Protein AF-A0A392MU45-F1 (afdb_monomer)

Nearest PDB structures (foldseek):
  5i35-assembly1_A  TM=7.426E-01  e=6.196E-02  Homo sapiens
  4iql-assembly1_B  TM=2.239E-01  e=1.430E+00  Porphyromonas gingivalis W83
  5b7s-assembly1_B  TM=2.899E-01  e=4.952E+00  Thermococcus onnurineus NA1
  6tpg-assembly1_A  TM=2.314E-01  e=4.345E+00  Homo sapiens

Radius of gyration: 14.56 Å; Cα contacts (8 Å, |Δi|>4): 80; chains: 1; bounding box: 28×28×43 Å

Solvent-accessible surface area (backbone atoms only — not comparable to full-atom values): 5710 Å² total; per-residue (Å²): 134,80,51,30,55,60,51,50,54,50,49,53,52,48,40,62,72,40,69,83,42,90,71,60,57,66,67,54,71,40,65,96,64,41,39,53,88,37,75,37,59,52,89,77,88,78,78,65,86,84,44,54,70,63,38,55,75,71,66,53,60,63,69,60,53,51,48,49,54,50,53,56,52,47,45,23,55,74,76,63,74,51,71,72,92,64,69,84,73,63,51,108

Structure (mmCIF, N/CA/C/O backbone):
data_AF-A0A392MU45-F1
#
_entry.id   AF-A0A392MU45-F1
#
loop_
_atom_site.group_PDB
_atom_site.id
_atom_site.type_symbol
_atom_site.label_atom_id
_atom_site.label_alt_id
_atom_site.label_comp_id
_atom_site.label_asym_id
_atom_site.label_entity_id
_atom_site.label_seq_id
_atom_site.pdbx_PDB_ins_code
_atom_site.Cartn_x
_atom_site.Cartn_y
_atom_site.Cartn_z
_atom_site.occupancy
_atom_site.B_iso_or_equiv
_atom_site.auth_seq_id
_atom_site.auth_comp_id
_atom_site.auth_asym_id
_atom_site.auth_atom_id
_atom_site.pdbx_PDB_model_num
ATOM 1 N N . GLU A 1 1 ? 3.291 -2.327 21.377 1.00 58.72 1 GLU A N 1
ATOM 2 C CA . GLU A 1 1 ? 2.432 -3.373 20.793 1.00 58.72 1 GLU A CA 1
ATOM 3 C C . GLU A 1 1 ? 1.773 -2.775 19.558 1.00 58.72 1 GLU A C 1
ATOM 5 O O . GLU A 1 1 ? 1.396 -1.607 19.617 1.00 58.72 1 GLU A O 1
ATOM 10 N N . ILE A 1 2 ? 1.785 -3.480 18.427 1.00 81.06 2 ILE A N 1
ATOM 11 C CA . ILE A 1 2 ? 1.186 -3.000 17.171 1.00 81.06 2 ILE A CA 1
ATOM 12 C C . ILE A 1 2 ? -0.327 -3.222 17.268 1.00 81.06 2 ILE A C 1
ATOM 14 O O . ILE A 1 2 ? -0.749 -4.279 17.722 1.00 81.06 2 ILE A O 1
ATOM 18 N N . ASP A 1 3 ? -1.120 -2.223 16.880 1.00 91.44 3 ASP A N 1
ATOM 19 C CA . ASP A 1 3 ? -2.583 -2.298 16.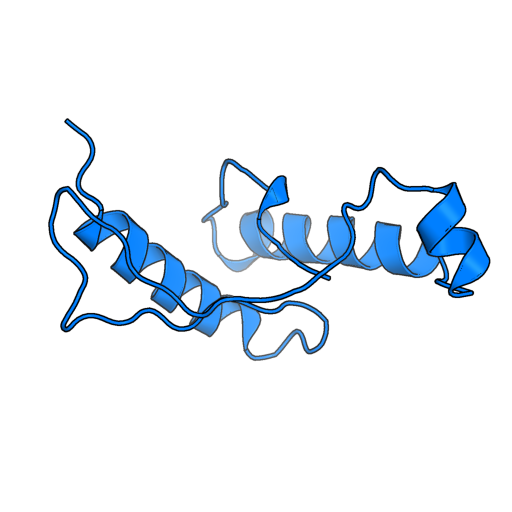839 1.00 91.44 3 ASP A CA 1
ATOM 20 C C . ASP A 1 3 ? -3.040 -2.223 15.379 1.00 91.44 3 ASP A C 1
ATOM 22 O O . ASP A 1 3 ? -3.047 -1.147 14.771 1.00 91.44 3 ASP A O 1
ATOM 26 N N . TYR A 1 4 ? -3.410 -3.374 14.819 1.00 93.12 4 TYR A N 1
ATOM 27 C CA . TYR A 1 4 ? -3.788 -3.498 13.411 1.00 93.12 4 TYR A CA 1
ATOM 28 C C . TYR A 1 4 ? -5.091 -2.783 13.049 1.00 93.12 4 TYR A C 1
ATOM 30 O O . TYR A 1 4 ? -5.316 -2.502 11.874 1.00 93.12 4 TYR A O 1
ATOM 38 N N . THR A 1 5 ? -5.922 -2.405 14.024 1.00 93.88 5 THR A N 1
ATOM 39 C CA . THR A 1 5 ? -7.116 -1.594 13.7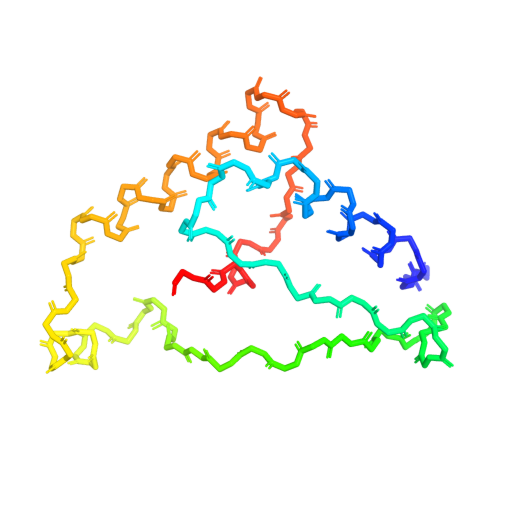34 1.00 93.88 5 THR A CA 1
ATOM 40 C C . THR A 1 5 ? -6.740 -0.186 13.271 1.00 93.88 5 THR A C 1
ATOM 42 O O . THR A 1 5 ? -7.398 0.386 12.402 1.00 93.88 5 THR A O 1
ATOM 45 N N . LYS A 1 6 ? -5.624 0.354 13.780 1.00 92.62 6 LYS A N 1
ATOM 46 C CA . LYS A 1 6 ? -5.077 1.638 13.322 1.00 92.62 6 LYS A CA 1
ATOM 47 C C . LYS A 1 6 ? -4.483 1.517 11.927 1.00 92.62 6 LYS A C 1
ATOM 49 O O . LYS A 1 6 ? -4.645 2.422 11.117 1.00 92.62 6 LYS A O 1
ATOM 54 N N . GLU A 1 7 ? -3.812 0.406 11.639 1.00 90.12 7 GLU A N 1
ATOM 55 C CA . GLU A 1 7 ? -3.265 0.139 10.308 1.00 90.12 7 GLU A CA 1
ATOM 56 C C . GLU A 1 7 ? -4.375 -0.025 9.261 1.00 90.12 7 GLU A C 1
ATOM 58 O O . GLU A 1 7 ? -4.299 0.593 8.203 1.00 90.12 7 GLU A O 1
ATOM 63 N N . ALA A 1 8 ? -5.449 -0.744 9.592 1.00 92.88 8 ALA A N 1
ATOM 64 C CA . ALA A 1 8 ? -6.652 -0.849 8.769 1.00 92.88 8 ALA A CA 1
ATOM 65 C C . ALA A 1 8 ? -7.272 0.521 8.447 1.00 92.88 8 ALA A C 1
ATOM 67 O O . ALA A 1 8 ? -7.496 0.841 7.280 1.00 92.88 8 ALA A O 1
ATOM 68 N N . ALA A 1 9 ? -7.486 1.364 9.463 1.00 92.44 9 ALA A N 1
ATOM 69 C CA . ALA A 1 9 ? -8.031 2.708 9.265 1.00 92.44 9 ALA A CA 1
ATOM 70 C C . ALA A 1 9 ? -7.103 3.588 8.405 1.00 92.44 9 ALA A C 1
ATOM 72 O O . ALA A 1 9 ? -7.559 4.334 7.536 1.00 92.44 9 ALA A O 1
ATOM 73 N N . ASN A 1 10 ? -5.787 3.469 8.602 1.00 90.00 10 ASN A N 1
ATOM 74 C CA . ASN A 1 10 ? -4.797 4.155 7.775 1.00 90.00 10 ASN A CA 1
ATOM 75 C C . ASN A 1 10 ? -4.820 3.661 6.320 1.00 90.00 10 ASN A C 1
ATOM 77 O O . ASN A 1 10 ? -4.669 4.474 5.409 1.00 90.00 10 ASN A O 1
ATOM 81 N N . ALA A 1 11 ? -5.024 2.363 6.085 1.00 89.88 11 ALA A N 1
ATOM 82 C CA . ALA A 1 11 ? -5.148 1.798 4.744 1.00 89.88 11 ALA A CA 1
ATOM 83 C C . ALA A 1 11 ? -6.398 2.323 4.016 1.00 89.88 11 ALA A C 1
ATOM 85 O O . ALA A 1 11 ? -6.325 2.649 2.833 1.00 89.88 11 ALA A O 1
ATOM 86 N N . GLU A 1 12 ? -7.524 2.495 4.711 1.00 92.12 12 GLU A N 1
ATOM 87 C CA . GLU A 1 12 ? -8.726 3.113 4.130 1.00 92.12 12 GLU A CA 1
ATOM 88 C C . GLU A 1 12 ? -8.529 4.602 3.819 1.00 92.12 12 GLU A C 1
ATOM 90 O O . GLU A 1 12 ? -8.919 5.074 2.746 1.00 92.12 12 GLU A O 1
ATOM 95 N N . LEU A 1 13 ? -7.865 5.345 4.712 1.00 90.00 13 LEU A N 1
ATOM 96 C CA . LEU A 1 13 ? -7.475 6.730 4.443 1.00 90.00 13 LEU A CA 1
ATOM 97 C C . LEU A 1 13 ? -6.588 6.808 3.195 1.00 90.00 13 LEU A C 1
ATOM 99 O O . LEU A 1 13 ? -6.828 7.633 2.309 1.00 90.00 13 LEU A O 1
ATOM 103 N N . PHE A 1 14 ? -5.608 5.910 3.104 1.00 86.81 14 PHE A N 1
ATOM 104 C CA . PHE A 1 14 ? -4.722 5.782 1.957 1.00 86.81 14 PHE A CA 1
ATOM 105 C C . PHE A 1 14 ? -5.513 5.472 0.675 1.00 86.81 14 PHE A C 1
ATOM 107 O O . PHE A 1 14 ? -5.347 6.163 -0.326 1.00 86.81 14 PHE A O 1
ATOM 114 N N . ALA A 1 15 ? -6.463 4.534 0.704 1.00 89.12 15 ALA A N 1
ATOM 115 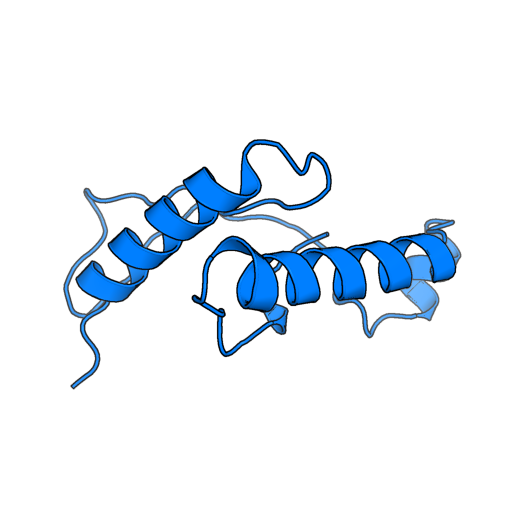C CA . ALA A 1 15 ? -7.358 4.274 -0.426 1.00 89.12 15 ALA A CA 1
ATOM 116 C C . ALA A 1 15 ? -8.120 5.532 -0.880 1.00 89.12 15 ALA A C 1
ATOM 118 O O . ALA A 1 15 ? -8.245 5.783 -2.080 1.00 89.12 15 ALA A O 1
ATOM 119 N N . SER A 1 16 ? -8.583 6.360 0.063 1.00 89.44 16 SER A N 1
ATOM 120 C CA . SER A 1 16 ? -9.284 7.608 -0.260 1.00 89.44 16 SER A CA 1
ATOM 121 C C . SER A 1 16 ? -8.380 8.647 -0.936 1.00 89.44 16 SER A C 1
ATOM 123 O O . SER A 1 16 ? -8.819 9.325 -1.869 1.00 89.44 16 SER A O 1
ATOM 125 N N . ASN A 1 17 ? -7.116 8.730 -0.509 1.00 86.38 17 ASN A N 1
ATOM 126 C CA . ASN A 1 17 ? -6.108 9.631 -1.065 1.00 86.38 17 ASN A CA 1
ATOM 127 C C . ASN A 1 17 ? -5.784 9.255 -2.518 1.00 86.38 17 ASN A C 1
ATOM 129 O O . ASN A 1 17 ? -5.727 10.111 -3.398 1.00 86.38 17 ASN A O 1
ATOM 133 N N . PHE A 1 18 ? -5.688 7.953 -2.793 1.00 85.94 18 PHE A N 1
ATOM 134 C CA . PHE A 1 18 ? -5.323 7.417 -4.105 1.00 85.94 18 PHE A CA 1
ATOM 135 C C . PHE A 1 18 ? -6.502 7.175 -5.054 1.00 85.94 18 PHE A C 1
ATOM 137 O O . PHE A 1 18 ? -6.290 6.720 -6.175 1.00 85.94 18 PHE A O 1
ATOM 144 N N . LYS A 1 19 ? -7.738 7.536 -4.683 1.00 86.69 19 LYS A N 1
ATOM 145 C CA . LYS A 1 19 ? -8.950 7.265 -5.487 1.00 86.69 19 LYS A CA 1
ATOM 146 C C . LYS A 1 19 ? -8.899 7.778 -6.936 1.00 86.69 19 LYS A C 1
ATOM 148 O O . LYS A 1 19 ? -9.603 7.256 -7.795 1.00 86.69 19 LYS A O 1
ATOM 153 N N . ASN A 1 20 ? -8.094 8.810 -7.201 1.00 87.62 20 ASN A N 1
ATOM 154 C CA . ASN A 1 20 ? -7.936 9.414 -8.528 1.00 87.62 20 ASN A CA 1
ATOM 155 C C . ASN A 1 20 ? -6.741 8.840 -9.318 1.00 87.62 20 ASN A C 1
ATOM 157 O O . ASN A 1 20 ? -6.593 9.131 -10.505 1.00 87.62 20 ASN A O 1
ATOM 161 N N . MET A 1 21 ? -5.890 8.025 -8.689 1.00 87.12 21 MET A N 1
ATOM 162 C CA . MET A 1 21 ? -4.745 7.371 -9.321 1.00 87.12 21 MET A CA 1
ATOM 163 C C . MET A 1 21 ? -5.115 5.947 -9.739 1.00 87.12 21 MET A C 1
ATOM 165 O O . MET A 1 21 ? -4.930 4.991 -8.995 1.00 87.12 21 MET A O 1
ATOM 169 N N . SER A 1 22 ? -5.602 5.796 -10.972 1.00 87.12 22 SER A N 1
ATOM 170 C CA . SER A 1 22 ? -6.054 4.502 -11.526 1.00 87.12 22 SER A CA 1
ATOM 171 C C . SER A 1 22 ? -5.005 3.378 -11.552 1.00 87.12 22 SER A C 1
ATOM 173 O O . SER A 1 22 ? -5.366 2.219 -11.729 1.00 87.12 22 SER A O 1
ATOM 175 N N . TYR A 1 23 ? -3.722 3.707 -11.392 1.00 85.81 23 TYR A N 1
ATOM 176 C CA . TYR A 1 23 ? -2.602 2.761 -11.372 1.00 85.81 23 TYR A CA 1
ATOM 177 C C . TYR A 1 23 ? -2.156 2.367 -9.953 1.00 85.81 23 TYR A C 1
ATOM 179 O O . TYR A 1 23 ? -1.145 1.687 -9.810 1.00 85.81 23 TYR A O 1
ATOM 187 N N . VAL A 1 24 ? -2.865 2.811 -8.908 1.00 88.25 24 VAL A N 1
ATOM 188 C CA . VAL A 1 24 ? -2.617 2.407 -7.519 1.00 88.25 24 VAL A CA 1
ATOM 189 C C . VAL A 1 24 ? -3.815 1.611 -7.017 1.00 88.25 24 VAL A C 1
ATOM 191 O O . VAL A 1 24 ? -4.942 2.104 -7.006 1.00 88.25 24 VAL A O 1
ATOM 194 N N . LYS A 1 25 ? -3.569 0.379 -6.567 1.00 88.19 25 LYS A N 1
ATOM 195 C CA . LYS A 1 25 ? -4.580 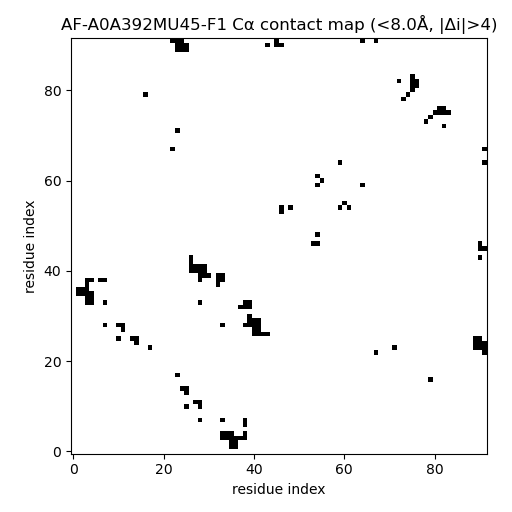-0.465 -5.928 1.00 88.19 25 LYS A CA 1
ATOM 196 C C . LYS A 1 25 ? -4.287 -0.582 -4.439 1.00 88.19 25 LYS A C 1
ATOM 198 O O . LYS A 1 25 ? -3.196 -0.970 -4.033 1.00 88.19 25 LYS A O 1
ATOM 203 N N . VAL A 1 26 ? -5.302 -0.288 -3.634 1.00 90.19 26 VAL A N 1
ATOM 204 C CA . VAL A 1 26 ? -5.289 -0.503 -2.185 1.00 90.19 26 VAL A CA 1
ATOM 205 C C . VAL A 1 26 ? -6.264 -1.641 -1.874 1.00 90.19 26 VAL A C 1
ATOM 207 O O . VAL A 1 26 ? -7.409 -1.582 -2.345 1.00 90.19 26 VAL A O 1
ATOM 210 N N . PRO A 1 27 ? -5.832 -2.699 -1.163 1.00 91.94 27 PRO A N 1
ATOM 211 C CA . PRO A 1 27 ? -6.711 -3.794 -0.769 1.00 91.94 27 PRO A CA 1
ATOM 212 C C . PRO A 1 27 ? -7.882 -3.305 0.086 1.00 91.94 27 PRO A C 1
ATOM 214 O O . PRO A 1 27 ? -7.706 -2.475 0.977 1.00 91.94 27 PRO A O 1
ATOM 217 N N . THR A 1 28 ? -9.078 -3.841 -0.153 1.00 94.56 28 THR A N 1
ATOM 218 C CA . THR A 1 28 ? -10.218 -3.603 0.742 1.00 94.56 28 THR A CA 1
ATOM 219 C C . THR A 1 28 ? -9.990 -4.282 2.092 1.00 94.56 28 THR A C 1
ATOM 221 O O . THR A 1 28 ? -9.603 -5.447 2.138 1.00 94.56 28 THR A O 1
ATOM 224 N N . ILE A 1 29 ? -10.256 -3.577 3.192 1.00 96.19 29 ILE A N 1
ATOM 225 C CA . ILE A 1 29 ? -10.189 -4.145 4.542 1.00 96.19 29 ILE A CA 1
ATOM 226 C C . ILE A 1 29 ? -11.483 -4.898 4.860 1.00 96.19 29 ILE A C 1
ATOM 228 O O . ILE A 1 29 ? -12.581 -4.398 4.615 1.00 96.19 29 ILE A O 1
ATOM 232 N N . TYR A 1 30 ? -11.362 -6.085 5.454 1.00 97.31 30 TYR A N 1
ATOM 233 C CA . TYR A 1 30 ? -12.497 -6.826 5.995 1.00 97.31 30 TYR A CA 1
ATOM 234 C C . TYR A 1 30 ? -12.560 -6.653 7.518 1.00 97.31 30 TYR A C 1
ATOM 236 O O . TYR A 1 30 ? -11.919 -7.388 8.276 1.00 97.31 30 TYR A O 1
ATOM 244 N N . TRP A 1 31 ? -13.335 -5.663 7.966 1.00 97.06 31 TRP A N 1
ATOM 245 C CA . TRP A 1 31 ? -13.440 -5.281 9.380 1.00 97.06 31 TRP A CA 1
ATOM 246 C C . TRP A 1 31 ? -14.006 -6.378 10.281 1.00 97.06 31 TRP A C 1
ATOM 248 O O . TRP A 1 31 ? -13.511 -6.551 11.390 1.00 97.06 31 TRP A O 1
ATOM 258 N N . ASP A 1 32 ? -14.947 -7.182 9.780 1.00 98.06 32 ASP A N 1
ATOM 259 C CA . ASP A 1 32 ? -15.533 -8.308 10.527 1.00 98.06 32 ASP A CA 1
ATOM 260 C C . ASP A 1 32 ? -14.490 -9.362 10.943 1.00 98.06 32 ASP A C 1
ATOM 262 O O . ASP A 1 32 ? -14.707 -10.126 11.883 1.00 98.06 32 ASP A O 1
ATOM 266 N N . TYR A 1 33 ? -13.344 -9.391 10.255 1.00 97.12 33 TYR A N 1
ATOM 267 C CA . TYR A 1 33 ? -12.237 -10.315 10.503 1.00 97.12 33 TYR A CA 1
ATOM 268 C C . TYR A 1 33 ? -10.955 -9.598 10.955 1.00 97.12 33 TYR A C 1
ATOM 270 O O . TYR A 1 33 ? -9.892 -10.219 11.010 1.00 97.12 33 TYR A O 1
ATOM 278 N N . THR A 1 34 ? -11.025 -8.298 11.248 1.00 96.75 34 THR A N 1
ATOM 279 C CA . THR A 1 34 ? -9.881 -7.496 11.697 1.00 96.75 34 THR A CA 1
ATOM 280 C C . THR A 1 34 ? -9.994 -7.219 13.193 1.00 96.75 34 THR A C 1
ATOM 282 O O . THR A 1 34 ? -11.040 -6.838 13.708 1.00 96.75 34 THR A O 1
ATOM 285 N N . THR A 1 35 ? -8.896 -7.419 13.913 1.00 96.44 35 THR A N 1
ATOM 286 C CA . THR A 1 35 ? -8.769 -7.207 15.361 1.00 96.44 35 THR A CA 1
ATOM 287 C C . THR A 1 35 ? -7.466 -6.449 15.641 1.00 96.44 35 THR A C 1
ATOM 289 O O . THR A 1 35 ? -6.645 -6.314 14.736 1.00 96.44 35 THR A O 1
ATOM 292 N N . PRO A 1 36 ? -7.186 -6.006 16.880 1.00 96.19 36 PRO A N 1
ATOM 293 C CA . PRO A 1 36 ? -5.898 -5.383 17.199 1.00 96.19 36 PRO A CA 1
ATOM 294 C C . PRO A 1 36 ? -4.670 -6.249 16.873 1.00 96.19 36 PRO A C 1
ATOM 296 O O . PRO A 1 36 ? -3.589 -5.707 16.674 1.00 96.19 36 PRO A O 1
ATOM 299 N N . GLN A 1 37 ? -4.831 -7.576 16.784 1.00 95.62 37 GLN A N 1
ATOM 300 C CA . GLN A 1 37 ? -3.745 -8.536 16.539 1.00 95.62 37 GLN A CA 1
ATOM 301 C C . GLN A 1 37 ? -3.791 -9.198 15.150 1.00 95.62 37 GLN A C 1
ATOM 303 O O . GLN A 1 37 ? -2.847 -9.891 14.783 1.00 95.62 37 GLN A O 1
ATOM 308 N N . ILE A 1 38 ? -4.859 -8.994 14.370 1.00 95.19 38 ILE A N 1
ATOM 309 C CA . ILE A 1 38 ? -5.044 -9.619 13.051 1.00 95.19 38 ILE A CA 1
ATOM 310 C C . ILE A 1 38 ? -5.592 -8.578 12.078 1.00 95.19 38 ILE A C 1
ATOM 312 O O . ILE A 1 38 ? -6.665 -8.036 12.320 1.00 95.19 38 ILE A O 1
ATOM 316 N N . LEU A 1 39 ? -4.902 -8.354 10.960 1.00 94.88 39 LEU A N 1
ATOM 317 C CA . LEU A 1 39 ? -5.389 -7.554 9.834 1.00 94.88 39 LEU A CA 1
ATOM 318 C C . LEU A 1 39 ? -5.859 -8.474 8.704 1.00 94.88 39 LEU A C 1
ATOM 320 O O . LEU A 1 39 ? -5.060 -9.250 8.177 1.00 94.88 39 LEU A O 1
ATOM 324 N N . THR A 1 40 ? -7.127 -8.361 8.304 1.00 96.31 40 THR A N 1
ATOM 325 C CA . THR A 1 40 ? -7.690 -9.143 7.192 1.00 96.31 40 THR A CA 1
ATOM 326 C C . THR A 1 40 ? -8.084 -8.217 6.044 1.00 96.31 40 THR A C 1
ATOM 328 O O . THR A 1 40 ? -8.844 -7.269 6.235 1.00 96.31 40 THR A O 1
ATOM 331 N N . MET A 1 41 ? -7.584 -8.494 4.836 1.00 96.50 41 MET A N 1
ATOM 332 C CA . MET A 1 41 ? -7.778 -7.647 3.652 1.00 96.50 41 MET A CA 1
ATOM 333 C C . MET A 1 41 ? -7.887 -8.458 2.353 1.00 96.50 41 MET A C 1
ATOM 335 O O . MET A 1 41 ? -7.562 -9.646 2.321 1.00 96.50 41 MET A O 1
ATOM 339 N N . GLU A 1 42 ? -8.356 -7.806 1.288 1.00 95.94 42 GLU A N 1
ATOM 340 C CA . GLU A 1 42 ? -8.459 -8.346 -0.070 1.00 95.94 42 GLU A CA 1
ATOM 341 C C . GLU A 1 42 ? -7.124 -8.941 -0.530 1.00 95.94 42 GLU A C 1
ATOM 343 O O . GLU A 1 42 ? -6.067 -8.312 -0.450 1.00 95.94 42 GLU A O 1
ATOM 348 N N . TYR A 1 43 ? -7.178 -10.156 -1.068 1.00 92.81 43 TYR A N 1
ATOM 349 C CA . TYR A 1 43 ? -6.025 -10.733 -1.736 1.00 92.81 43 TYR A CA 1
ATOM 350 C C . TYR A 1 43 ? -5.866 -10.115 -3.128 1.00 92.81 43 TYR A C 1
ATOM 352 O O . TYR A 1 43 ? -6.697 -10.337 -4.009 1.00 92.81 43 TYR A O 1
ATOM 360 N N . VAL A 1 44 ? -4.775 -9.379 -3.335 1.00 88.88 44 VAL A N 1
ATOM 361 C CA . VAL A 1 44 ? -4.439 -8.775 -4.628 1.00 88.88 44 VAL A CA 1
ATOM 362 C C . VAL A 1 44 ? -3.251 -9.533 -5.235 1.00 88.88 44 VAL A C 1
ATOM 364 O O . VAL A 1 44 ? -2.140 -9.465 -4.701 1.00 88.88 44 VAL A O 1
ATOM 367 N N . PRO A 1 45 ? -3.445 -10.291 -6.328 1.00 88.00 45 PRO A N 1
ATOM 368 C CA . PRO A 1 45 ? -2.344 -10.964 -6.999 1.00 88.00 45 PRO A CA 1
ATOM 369 C C . PRO A 1 45 ? -1.497 -9.953 -7.777 1.00 88.00 45 PRO A C 1
ATOM 371 O O . PRO A 1 45 ? -2.023 -9.064 -8.441 1.00 88.00 45 PRO A O 1
ATOM 374 N N . GLY A 1 46 ? -0.178 -10.129 -7.766 1.00 86.25 46 GLY A N 1
ATOM 375 C CA . GLY A 1 46 ? 0.704 -9.353 -8.629 1.00 86.25 46 GLY A CA 1
ATOM 376 C C . GLY A 1 46 ? 2.138 -9.852 -8.635 1.00 86.25 46 GLY A C 1
ATOM 377 O O . GLY A 1 46 ? 2.496 -10.836 -7.981 1.00 86.25 46 GLY A O 1
ATOM 378 N N . ILE A 1 47 ? 2.964 -9.179 -9.431 1.00 87.25 47 ILE A N 1
ATOM 379 C CA . ILE A 1 47 ? 4.354 -9.558 -9.670 1.00 87.25 47 ILE A CA 1
ATOM 380 C C . ILE A 1 47 ? 5.247 -8.550 -8.974 1.00 87.25 47 ILE A C 1
ATOM 382 O O . ILE A 1 47 ? 5.149 -7.348 -9.201 1.00 87.25 47 ILE A O 1
ATOM 386 N N . LYS A 1 48 ? 6.158 -9.050 -8.135 1.00 83.56 48 LYS A N 1
ATOM 387 C CA . LYS A 1 48 ? 7.129 -8.193 -7.454 1.00 83.56 48 LYS A CA 1
ATOM 388 C C . LYS A 1 48 ? 7.930 -7.396 -8.484 1.00 83.56 48 LYS A C 1
ATOM 390 O O . LYS A 1 48 ? 8.511 -7.982 -9.396 1.00 83.56 48 LYS A O 1
ATOM 395 N N . ILE A 1 49 ? 8.042 -6.084 -8.277 1.00 83.25 49 ILE A N 1
ATOM 396 C CA . ILE A 1 49 ? 8.733 -5.155 -9.191 1.00 83.25 49 ILE A CA 1
ATOM 397 C C . ILE A 1 49 ? 10.201 -5.531 -9.462 1.00 83.25 49 ILE A C 1
ATOM 399 O O . ILE A 1 49 ? 10.763 -5.196 -10.500 1.00 83.25 49 ILE A O 1
ATOM 403 N N . ASN A 1 50 ? 10.827 -6.290 -8.557 1.00 83.31 50 ASN A N 1
ATOM 404 C CA . ASN A 1 50 ? 12.194 -6.783 -8.720 1.00 83.31 50 ASN A CA 1
ATOM 405 C C . ASN A 1 50 ? 12.321 -8.021 -9.636 1.00 83.31 50 ASN A C 1
ATOM 407 O O . ASN A 1 50 ? 13.437 -8.457 -9.923 1.00 83.31 50 ASN A O 1
ATOM 411 N N . LYS A 1 51 ? 11.216 -8.599 -10.124 1.00 88.69 51 LYS A N 1
ATOM 412 C CA . LYS A 1 51 ? 11.207 -9.740 -11.053 1.00 88.69 51 LYS A CA 1
ATOM 413 C C . LYS A 1 51 ? 11.303 -9.271 -12.505 1.00 88.69 51 LYS A C 1
ATOM 415 O O . LYS A 1 51 ? 10.407 -9.508 -13.307 1.00 88.69 51 LYS A O 1
ATOM 420 N N . ILE A 1 52 ? 12.431 -8.650 -12.849 1.00 88.69 52 ILE A N 1
ATOM 421 C CA . ILE A 1 52 ? 12.656 -8.004 -14.154 1.00 88.69 52 ILE A CA 1
ATOM 422 C C . ILE A 1 52 ? 12.358 -8.928 -15.341 1.00 88.69 52 ILE A C 1
ATOM 424 O O . ILE A 1 52 ? 11.634 -8.530 -16.242 1.00 88.69 52 ILE A O 1
ATOM 428 N N . GLN A 1 53 ? 12.832 -10.178 -15.312 1.00 91.69 53 GLN A N 1
ATOM 429 C CA . GLN A 1 53 ? 12.583 -11.131 -16.402 1.00 91.69 53 GLN A CA 1
ATOM 430 C C . GLN A 1 53 ? 11.092 -11.440 -16.597 1.00 91.69 53 GLN A C 1
ATOM 432 O O . GLN A 1 53 ? 10.638 -11.544 -17.730 1.00 91.69 53 GLN A O 1
ATOM 437 N N . ALA A 1 54 ? 10.323 -11.563 -15.510 1.00 89.69 54 ALA A N 1
ATOM 438 C CA . ALA A 1 54 ? 8.883 -11.804 -15.592 1.00 89.69 54 ALA A CA 1
ATOM 439 C C . ALA A 1 54 ? 8.145 -10.575 -16.144 1.00 89.69 54 ALA A C 1
ATOM 441 O O . ALA A 1 54 ? 7.239 -10.714 -16.958 1.00 89.69 54 ALA A O 1
ATOM 442 N N . LEU A 1 55 ? 8.571 -9.372 -15.747 1.00 89.81 55 LEU A N 1
ATOM 443 C CA . LEU A 1 55 ? 8.035 -8.119 -16.282 1.00 89.81 55 LEU A CA 1
ATOM 444 C C . LEU A 1 55 ? 8.335 -7.965 -17.781 1.00 89.81 55 LEU A C 1
ATOM 446 O O . LEU A 1 55 ? 7.445 -7.593 -18.542 1.00 89.81 55 LEU A O 1
ATOM 450 N N . ASP A 1 56 ? 9.556 -8.299 -18.211 1.00 91.00 56 ASP A N 1
ATOM 451 C CA . ASP A 1 56 ? 9.955 -8.259 -19.622 1.00 91.00 56 ASP A CA 1
ATOM 452 C C . ASP A 1 56 ? 9.149 -9.270 -20.461 1.00 91.00 56 ASP A C 1
ATOM 454 O O . ASP A 1 56 ? 8.680 -8.930 -21.545 1.00 91.00 56 ASP A O 1
ATOM 458 N N . GLN A 1 57 ? 8.918 -10.486 -19.948 1.00 93.44 57 GLN A N 1
ATOM 459 C CA . GLN A 1 57 ? 8.090 -11.506 -20.614 1.00 93.44 57 GLN A CA 1
ATOM 460 C C . GLN A 1 57 ? 6.629 -11.077 -20.786 1.00 93.44 57 GLN A C 1
ATOM 462 O O . GLN A 1 57 ? 5.989 -11.449 -21.766 1.00 93.44 57 GLN A O 1
ATOM 467 N N . LEU A 1 58 ? 6.108 -10.285 -19.849 1.00 89.94 58 LEU A N 1
ATOM 468 C CA . LEU A 1 58 ? 4.757 -9.728 -19.910 1.00 89.94 58 LEU A CA 1
ATOM 469 C C . LEU A 1 58 ? 4.665 -8.451 -20.754 1.00 89.94 58 LEU A C 1
ATOM 471 O O . LEU A 1 58 ? 3.576 -7.900 -20.901 1.00 89.94 58 LEU A O 1
ATOM 475 N N . GLY A 1 59 ? 5.786 -7.965 -21.295 1.00 92.25 59 GLY A N 1
ATOM 476 C CA . GLY A 1 59 ? 5.825 -6.730 -22.074 1.00 92.25 59 GLY A CA 1
ATOM 477 C C . GLY A 1 59 ? 5.526 -5.479 -21.244 1.00 92.25 59 GLY A C 1
ATOM 478 O O . GLY A 1 59 ? 5.053 -4.481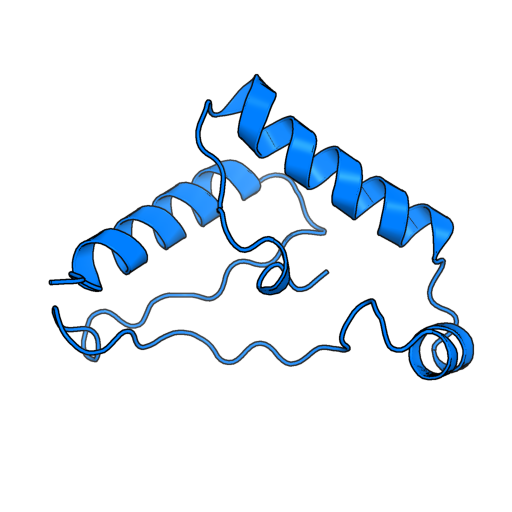 -21.789 1.00 92.25 59 GLY A O 1
ATOM 479 N N . VAL A 1 60 ? 5.776 -5.516 -19.931 1.00 89.94 60 VAL A N 1
ATOM 480 C CA . VAL A 1 60 ? 5.544 -4.370 -19.043 1.00 89.94 60 VAL A CA 1
ATOM 481 C C . VAL A 1 60 ? 6.554 -3.266 -19.353 1.00 89.94 60 VAL A C 1
ATOM 483 O O . VAL A 1 60 ? 7.768 -3.476 -19.308 1.00 89.94 60 VAL A O 1
ATOM 486 N N . ASP A 1 61 ? 6.063 -2.051 -19.601 1.00 91.12 61 ASP A N 1
ATOM 487 C CA . ASP A 1 61 ? 6.922 -0.874 -19.733 1.00 91.12 61 ASP A CA 1
ATOM 488 C C . ASP A 1 61 ? 7.503 -0.484 -18.366 1.00 91.12 61 ASP A C 1
ATOM 490 O O . ASP A 1 61 ? 6.878 0.202 -17.552 1.00 91.12 61 ASP A O 1
ATOM 494 N N . ARG A 1 62 ? 8.747 -0.905 -18.125 1.00 88.25 62 ARG A N 1
ATOM 495 C CA . ARG A 1 62 ? 9.473 -0.633 -16.879 1.00 88.25 62 ARG A CA 1
ATOM 496 C C . ARG A 1 62 ? 9.731 0.853 -16.629 1.00 88.25 62 ARG A C 1
ATOM 498 O O . ARG A 1 62 ? 9.832 1.248 -15.469 1.00 88.25 62 ARG A O 1
ATOM 505 N N . LYS A 1 63 ? 9.829 1.690 -17.670 1.00 90.31 63 LYS A N 1
ATOM 506 C CA . LYS A 1 63 ? 9.992 3.143 -17.489 1.00 90.31 63 LYS A CA 1
ATOM 507 C C . LYS A 1 63 ? 8.697 3.754 -16.977 1.00 90.31 63 LYS A C 1
ATOM 509 O O . LYS A 1 63 ? 8.730 4.554 -16.045 1.00 90.31 63 LYS A O 1
ATOM 514 N N . ARG A 1 64 ? 7.564 3.344 -17.552 1.00 90.38 64 ARG A N 1
ATOM 515 C CA . ARG A 1 64 ? 6.237 3.759 -17.086 1.00 90.38 64 ARG A CA 1
ATOM 516 C C . ARG A 1 64 ? 5.968 3.276 -15.662 1.00 90.38 64 ARG A C 1
ATOM 518 O O . ARG A 1 64 ? 5.531 4.071 -14.839 1.00 90.38 64 ARG A O 1
ATOM 525 N N . LEU A 1 65 ? 6.312 2.027 -15.353 1.00 88.75 65 LEU A N 1
ATOM 526 C CA . LEU A 1 65 ? 6.200 1.473 -14.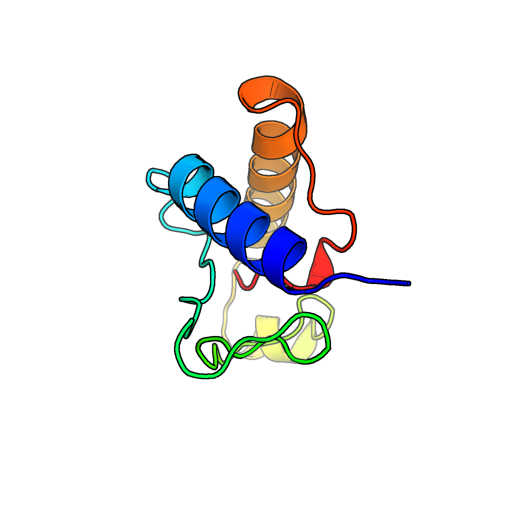002 1.00 88.75 65 LEU A CA 1
ATOM 527 C C . LEU A 1 65 ? 7.044 2.260 -12.985 1.00 88.75 65 LEU A C 1
ATOM 529 O O . LEU A 1 65 ? 6.551 2.632 -11.925 1.00 88.75 65 LEU A O 1
ATOM 533 N N . GLY A 1 66 ? 8.298 2.576 -13.325 1.00 87.94 66 GLY A N 1
ATOM 534 C CA . GLY A 1 66 ? 9.159 3.400 -12.474 1.00 87.94 66 GLY A CA 1
ATOM 535 C C . GLY A 1 66 ? 8.604 4.810 -12.259 1.00 87.94 66 GLY A C 1
ATOM 536 O O . GLY A 1 66 ? 8.656 5.330 -11.147 1.00 87.94 66 GLY A O 1
ATOM 537 N N . ARG A 1 67 ? 8.016 5.410 -13.300 1.00 89.75 67 ARG A N 1
ATOM 538 C CA . ARG A 1 67 ? 7.332 6.703 -13.195 1.00 89.75 67 ARG A CA 1
ATOM 539 C C . ARG A 1 67 ? 6.151 6.642 -12.225 1.00 89.75 67 ARG A C 1
ATOM 541 O O . ARG A 1 67 ? 6.073 7.499 -11.354 1.00 89.75 67 ARG A O 1
ATOM 548 N N . TYR A 1 68 ? 5.295 5.627 -12.326 1.00 89.69 68 TYR A N 1
ATOM 549 C CA . TYR A 1 68 ? 4.172 5.440 -11.402 1.00 89.69 68 TYR A CA 1
ATOM 550 C C . TYR A 1 68 ? 4.626 5.259 -9.956 1.00 89.69 68 TYR A C 1
ATOM 552 O O . TYR A 1 68 ? 4.033 5.850 -9.056 1.00 89.69 68 TYR A O 1
ATOM 560 N N . ALA A 1 69 ? 5.715 4.520 -9.732 1.00 85.44 69 ALA A N 1
ATOM 561 C CA . ALA A 1 69 ? 6.295 4.376 -8.403 1.00 85.44 69 ALA A CA 1
ATOM 562 C C . ALA A 1 69 ? 6.710 5.732 -7.816 1.00 85.44 69 ALA A C 1
ATOM 564 O O . ALA A 1 69 ? 6.305 6.071 -6.704 1.00 85.44 69 ALA A O 1
ATOM 565 N N . VAL A 1 70 ? 7.438 6.545 -8.585 1.00 88.00 70 VAL A N 1
ATOM 566 C CA . VAL A 1 70 ? 7.866 7.881 -8.146 1.00 88.00 70 VAL A CA 1
ATOM 567 C C . VAL A 1 70 ? 6.677 8.822 -7.943 1.00 88.00 70 VAL A C 1
ATOM 569 O O . VAL A 1 70 ? 6.608 9.478 -6.910 1.00 88.00 70 VAL A O 1
ATOM 572 N N . GLU A 1 71 ? 5.728 8.876 -8.880 1.00 88.19 71 GLU A N 1
ATOM 573 C CA . GLU A 1 71 ? 4.531 9.723 -8.765 1.00 88.19 71 GLU A CA 1
ATOM 574 C C . GLU A 1 71 ? 3.699 9.340 -7.535 1.00 88.19 71 GLU A C 1
ATOM 576 O O . GLU A 1 71 ? 3.322 10.213 -6.760 1.00 88.19 71 GLU A O 1
ATOM 581 N N . SER A 1 72 ? 3.484 8.041 -7.298 1.00 84.06 72 SER A N 1
ATOM 582 C CA . SER A 1 72 ? 2.745 7.573 -6.120 1.00 84.06 72 SER A CA 1
ATOM 583 C C . SER A 1 72 ? 3.450 7.924 -4.805 1.00 84.06 72 SER A C 1
ATOM 585 O O . SER A 1 72 ? 2.793 8.269 -3.830 1.00 84.06 72 SER A O 1
ATOM 587 N N . PHE A 1 73 ? 4.785 7.879 -4.767 1.00 83.19 73 PHE A N 1
ATOM 588 C CA . PHE A 1 73 ? 5.574 8.259 -3.595 1.00 83.19 73 PHE A CA 1
ATOM 589 C C . PHE A 1 73 ? 5.549 9.773 -3.347 1.00 83.19 73 PHE A C 1
ATOM 591 O O . PHE A 1 73 ? 5.407 10.217 -2.208 1.00 83.19 73 PHE A O 1
ATOM 598 N N . LEU A 1 74 ? 5.652 10.579 -4.407 1.00 85.69 74 LEU A N 1
ATOM 599 C CA . LEU A 1 74 ? 5.557 12.034 -4.303 1.00 85.69 74 LEU A CA 1
ATOM 600 C C . LEU A 1 74 ? 4.167 12.477 -3.841 1.00 85.69 74 LEU A C 1
ATOM 602 O O . LEU A 1 74 ? 4.089 13.372 -3.008 1.00 85.69 74 LE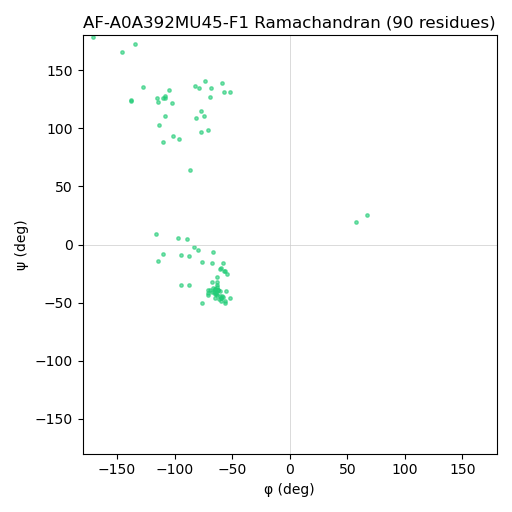U A O 1
ATOM 606 N N . GLU A 1 75 ? 3.096 11.830 -4.306 1.00 84.06 75 GLU A N 1
ATOM 607 C CA . GLU A 1 75 ? 1.724 12.111 -3.860 1.00 84.06 75 GLU A CA 1
ATOM 608 C C . GLU A 1 75 ? 1.573 11.913 -2.342 1.00 84.06 75 GLU A C 1
ATOM 610 O O . GLU A 1 75 ? 1.039 12.772 -1.641 1.00 84.06 75 GLU A O 1
ATOM 615 N N . GLN A 1 76 ? 2.125 10.818 -1.804 1.00 80.25 76 GLN A N 1
ATOM 616 C CA . GLN A 1 76 ? 2.118 10.539 -0.359 1.00 80.25 76 GLN A CA 1
ATOM 617 C C . GLN A 1 76 ? 2.753 11.677 0.446 1.00 80.25 76 GLN A C 1
ATOM 619 O O . GLN A 1 76 ? 2.183 12.165 1.425 1.00 80.25 76 GLN A O 1
ATOM 624 N N . ILE A 1 77 ? 3.935 12.120 0.017 1.00 81.44 77 ILE A N 1
ATOM 625 C CA . ILE A 1 77 ? 4.725 13.113 0.749 1.00 81.44 77 ILE A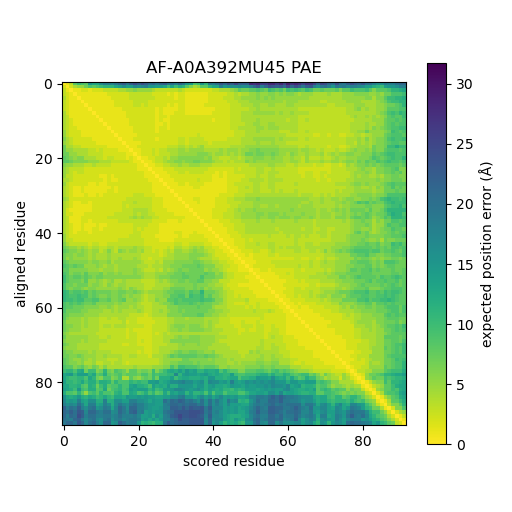 CA 1
ATOM 626 C C . ILE A 1 77 ? 4.155 14.519 0.574 1.00 81.44 77 ILE A C 1
ATOM 628 O O . ILE A 1 77 ? 3.987 15.239 1.556 1.00 81.44 77 ILE A O 1
ATOM 632 N N . LEU A 1 78 ? 3.898 14.924 -0.669 1.00 79.38 78 LEU A N 1
ATOM 633 C CA . LEU A 1 78 ? 3.625 16.316 -1.018 1.00 79.38 78 LEU A CA 1
ATOM 634 C C . LEU A 1 78 ? 2.147 16.682 -0.889 1.00 79.38 78 LEU A C 1
ATOM 636 O O . LEU A 1 78 ? 1.850 17.810 -0.501 1.00 79.38 78 LEU A O 1
ATOM 640 N N . SER A 1 79 ? 1.234 15.756 -1.186 1.00 76.44 79 SER A N 1
ATOM 641 C CA . SER A 1 79 ? -0.206 16.039 -1.167 1.00 76.44 79 SER A CA 1
ATOM 642 C C . SER A 1 79 ? -0.859 15.673 0.160 1.00 76.44 79 SER A C 1
ATOM 644 O O . SER A 1 79 ? -1.781 16.359 0.601 1.00 76.44 79 SER A O 1
ATOM 646 N N . HIS A 1 80 ? -0.394 14.605 0.812 1.00 75.38 80 HIS A N 1
ATOM 647 C CA . HIS A 1 80 ? -1.085 14.052 1.981 1.00 75.38 80 HIS A CA 1
ATOM 648 C C . HIS A 1 80 ? -0.298 14.167 3.285 1.00 75.38 80 HIS A C 1
ATOM 650 O O . HIS A 1 80 ? -0.882 13.982 4.352 1.00 75.38 80 HIS A O 1
ATOM 656 N N . GLY A 1 81 ? 1.007 14.466 3.225 1.00 64.56 81 GLY A N 1
ATOM 657 C CA . GLY A 1 81 ? 1.870 14.513 4.409 1.00 64.56 81 GLY A CA 1
ATOM 658 C C . GLY A 1 81 ? 1.894 13.190 5.188 1.00 64.56 81 GLY A C 1
ATOM 659 O O . GLY A 1 81 ? 2.232 13.174 6.370 1.00 64.56 81 GLY A O 1
ATOM 660 N N . PHE A 1 82 ? 1.502 12.091 4.535 1.00 65.19 82 PHE A N 1
ATOM 661 C CA . PHE A 1 82 ? 1.321 10.762 5.105 1.00 65.19 82 PHE A CA 1
ATOM 662 C C . PHE A 1 82 ? 1.890 9.735 4.130 1.00 65.19 82 PHE A C 1
ATOM 664 O O . PHE A 1 82 ? 1.494 9.683 2.967 1.00 65.19 82 PHE A O 1
ATOM 671 N N . PHE A 1 83 ? 2.819 8.915 4.609 1.00 63.44 83 PHE A N 1
ATOM 672 C CA . PHE A 1 83 ? 3.592 7.991 3.787 1.00 63.44 83 PHE A CA 1
ATOM 673 C C . PHE A 1 83 ? 3.520 6.575 4.357 1.00 63.44 83 PHE A C 1
ATOM 675 O O . PHE A 1 83 ? 3.660 6.374 5.566 1.00 63.44 83 PHE A O 1
ATOM 682 N N . HIS A 1 84 ? 3.319 5.591 3.480 1.00 66.88 84 HIS A N 1
ATOM 683 C CA . HIS A 1 84 ? 3.384 4.189 3.860 1.00 66.88 84 HIS A CA 1
ATOM 684 C C . HIS A 1 84 ? 4.844 3.727 3.897 1.00 66.88 84 HIS A C 1
ATOM 686 O O . HIS A 1 84 ? 5.488 3.577 2.863 1.00 66.88 84 HIS A O 1
ATOM 692 N N . ALA A 1 85 ? 5.355 3.495 5.110 1.00 54.28 85 ALA A N 1
ATOM 693 C CA . ALA A 1 85 ? 6.763 3.184 5.364 1.00 54.28 85 ALA A CA 1
ATOM 694 C C . ALA A 1 85 ? 7.288 1.915 4.674 1.00 54.28 85 ALA A C 1
ATOM 696 O O . ALA A 1 85 ? 8.500 1.799 4.489 1.00 54.28 85 ALA A O 1
ATOM 697 N N . ASP A 1 86 ? 6.401 1.005 4.265 1.00 54.47 86 ASP A N 1
ATOM 698 C CA . ASP A 1 86 ? 6.742 -0.151 3.441 1.00 54.47 86 ASP A CA 1
ATOM 699 C C . ASP A 1 86 ? 6.160 0.008 2.022 1.00 54.47 86 ASP A C 1
ATOM 701 O O . ASP A 1 86 ? 5.046 -0.430 1.740 1.00 54.47 86 ASP A O 1
ATOM 705 N N . PRO A 1 87 ? 6.889 0.642 1.087 1.00 51.12 87 PRO A N 1
ATOM 706 C CA . PRO A 1 87 ? 6.401 0.877 -0.272 1.00 51.12 87 PRO A CA 1
ATOM 707 C C . PRO A 1 87 ? 6.210 -0.416 -1.087 1.00 51.12 87 PRO A C 1
ATOM 709 O O . PRO A 1 87 ? 5.709 -0.358 -2.209 1.00 51.12 87 PRO A O 1
ATOM 712 N N . VAL A 1 88 ? 6.619 -1.580 -0.563 1.00 45.41 88 VAL A N 1
ATOM 713 C 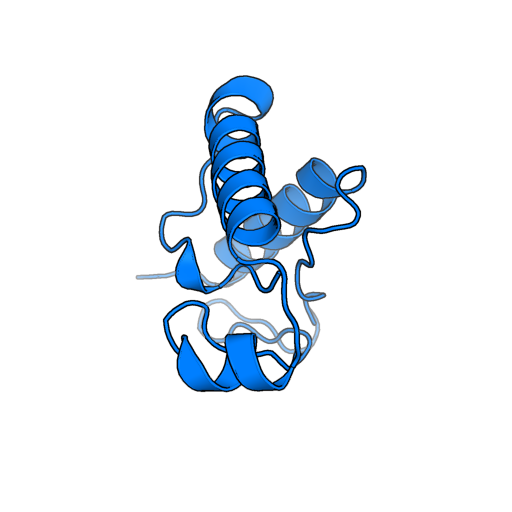CA . VAL A 1 88 ? 6.624 -2.864 -1.283 1.00 45.41 88 VAL A CA 1
ATOM 714 C C . VAL A 1 88 ? 5.219 -3.481 -1.397 1.00 45.41 88 VAL A C 1
ATOM 716 O O . VAL A 1 88 ? 5.014 -4.375 -2.219 1.00 45.41 88 VAL A O 1
ATOM 719 N N . SER A 1 89 ? 4.243 -3.000 -0.623 1.00 41.69 89 SER A N 1
ATOM 720 C CA . SER A 1 89 ? 2.847 -3.468 -0.628 1.00 41.69 89 SER A CA 1
ATOM 721 C C . SER A 1 89 ? 1.953 -2.768 -1.664 1.00 41.69 89 SER A C 1
ATOM 723 O O . SER A 1 89 ? 0.838 -3.231 -1.915 1.00 41.69 89 SER A O 1
ATOM 725 N N . LEU A 1 90 ? 2.434 -1.698 -2.310 1.00 47.12 90 LEU A N 1
ATOM 726 C CA . LEU A 1 90 ? 1.724 -1.039 -3.407 1.00 47.12 90 LEU A CA 1
ATOM 727 C C . LEU A 1 90 ? 1.879 -1.872 -4.678 1.00 47.12 90 LEU A C 1
ATOM 729 O O . LEU A 1 90 ? 2.893 -1.827 -5.375 1.00 47.12 90 LEU A O 1
ATOM 733 N N . LEU A 1 91 ? 0.863 -2.687 -4.943 1.00 48.34 91 LEU A N 1
ATOM 734 C CA . LEU A 1 91 ? 0.739 -3.442 -6.178 1.00 48.34 91 LEU A CA 1
ATOM 735 C C . LEU A 1 91 ? 0.324 -2.472 -7.294 1.00 48.34 91 LEU A C 1
ATOM 737 O O . LEU A 1 91 ? -0.783 -1.929 -7.274 1.00 48.34 91 LEU A O 1
ATOM 741 N N . PHE A 1 92 ? 1.260 -2.234 -8.215 1.00 46.78 92 PHE A N 1
ATOM 742 C CA . PHE A 1 92 ? 1.048 -1.577 -9.508 1.00 46.78 92 PHE A CA 1
ATOM 743 C C . PHE A 1 92 ? 0.540 -2.573 -10.551 1.00 46.78 92 PHE A C 1
ATOM 745 O O . PHE A 1 92 ? 0.966 -3.753 -10.489 1.00 46.78 92 PHE A O 1
#

Foldseek 3Di:
DQFCVVVLVVLVVLCVLCVVPPLWDGWHWDPVQGGGVDTDTDDDDADFLVPVVVCVVVVHDNVVVVVSLVVSQCSCCPVPVHGDPPSRPTGD

Mean predicted aligned error: 5.7 Å

Organism: NCBI:txid97028

InterPro domains:
  IPR004147 ABC1 atypical kinase-like domain [PF03109] (1-87)
  IPR011009 Protein kinase-like domain superfamily [SSF56112] (3-87)
  IPR050154 UbiB protein kinase [PTHR10566] (1-87)

Secondary structure (DSSP, 8-state):
---HHHHHHHHHHHHHHTTT-TT-B-PPB-GGG-BTTB--B-------TT-HHHHHHTT--HHHHHHHHHHHHHHHHHTSS---S-GGG-B-

pLDDT: mean 84.55, std 13.37, range [41.69, 98.06]

Sequence (92 aa):
EIDYTKEAANAELFASNFKNMSYVKVPTIYWDYTTPQILTMEYVPGIKINKIQALDQLGVDRKRLGRYAVESFLEQILSHGFFHADPVSLLF